Protein AF-A0A1G1C137-F1 (afdb_monomer)

pLDDT: mean 91.95, std 3.38, range [80.12, 96.62]

Nearest PDB structures (foldseek):
  2xhn-assembly2_A  TM=7.978E-01  e=4.707E-01  Aspergillus aculeatus
  3njx-assembly1_A  TM=7.193E-01  e=4.987E-01  Aspergillus aculeatus
  4d69-assembly1_I  TM=8.168E-01  e=2.238E+00  Glycine max
  4d69-assembly3_J  TM=8.177E-01  e=2.371E+00  Glycine max
  4d69-assembly4_B  TM=8.225E-01  e=2.988E+00  Glycine max

Foldseek 3Di:
DAPVVVCVLCVPQPQWDADPVNQWIWRWFDDDQKIKIWIGGRPFLKIKIWIARNVVRDIAIFIDHADDPCRVVVSSVLSNVLSCQSPPWDWDQDPVNHFIWTDDPHTDTNGD

Structure (mmCIF, N/CA/C/O backbone):
data_AF-A0A1G1C137-F1
#
_entry.id   AF-A0A1G1C137-F1
#
loop_
_atom_site.group_PDB
_atom_site.id
_atom_site.type_symbol
_atom_site.label_atom_id
_atom_site.label_alt_id
_atom_site.label_comp_id
_atom_site.label_asym_id
_atom_site.label_entity_id
_atom_site.label_seq_id
_atom_site.pdbx_PDB_ins_code
_atom_site.Cartn_x
_atom_site.Cartn_y
_atom_site.Cartn_z
_atom_site.occupancy
_atom_site.B_iso_or_equiv
_atom_site.auth_seq_id
_atom_site.auth_comp_id
_atom_site.auth_asym_id
_atom_site.auth_atom_id
_atom_site.pdbx_PDB_model_num
ATOM 1 N N . MET A 1 1 ? 12.725 -0.349 -12.259 1.00 83.81 1 MET A N 1
ATOM 2 C CA . MET A 1 1 ? 12.678 -1.809 -12.005 1.00 83.81 1 MET A CA 1
ATOM 3 C C . MET A 1 1 ? 11.786 -2.486 -13.045 1.00 83.81 1 MET A C 1
ATOM 5 O O . MET A 1 1 ? 10.760 -1.925 -13.385 1.00 83.81 1 MET A O 1
ATOM 9 N N . ASN A 1 2 ? 12.138 -3.675 -13.558 1.00 86.06 2 ASN A N 1
ATOM 10 C CA . ASN A 1 2 ? 11.285 -4.396 -14.522 1.00 86.06 2 ASN A CA 1
ATOM 11 C C . ASN A 1 2 ? 10.199 -5.262 -13.838 1.00 86.06 2 ASN A C 1
ATOM 13 O O . ASN A 1 2 ? 10.333 -5.641 -12.671 1.00 86.06 2 ASN A O 1
ATOM 17 N N . ARG A 1 3 ? 9.155 -5.641 -14.595 1.00 89.69 3 ARG A N 1
ATOM 18 C CA . ARG A 1 3 ? 8.025 -6.476 -14.131 1.00 89.69 3 ARG A CA 1
ATOM 19 C C . ARG A 1 3 ? 8.459 -7.773 -13.441 1.00 89.69 3 ARG A C 1
ATOM 21 O O . ARG A 1 3 ? 7.874 -8.142 -12.427 1.00 89.69 3 ARG A O 1
ATOM 28 N N . GLN A 1 4 ? 9.463 -8.474 -13.969 1.00 88.81 4 GLN A N 1
ATOM 29 C CA . GLN A 1 4 ? 9.908 -9.756 -13.413 1.00 88.81 4 GLN A CA 1
ATOM 30 C C . GLN A 1 4 ? 10.568 -9.584 -12.039 1.00 88.81 4 GLN A C 1
ATOM 32 O O . GLN A 1 4 ? 10.293 -10.369 -11.134 1.00 88.81 4 GLN A O 1
ATOM 37 N N . SER A 1 5 ? 11.390 -8.547 -11.868 1.00 88.56 5 SER A N 1
ATOM 38 C CA . SER A 1 5 ? 11.994 -8.203 -10.579 1.00 88.56 5 SER A CA 1
ATOM 39 C C . SER A 1 5 ? 10.930 -7.829 -9.549 1.00 88.56 5 SER A C 1
ATOM 41 O O . SER A 1 5 ? 10.951 -8.364 -8.443 1.00 88.56 5 SER A O 1
ATOM 43 N N . LEU A 1 6 ? 9.956 -6.991 -9.929 1.00 90.50 6 LEU A N 1
ATOM 44 C CA . LEU A 1 6 ? 8.847 -6.615 -9.048 1.00 90.50 6 LEU A CA 1
ATOM 45 C C . LEU A 1 6 ? 8.048 -7.846 -8.608 1.00 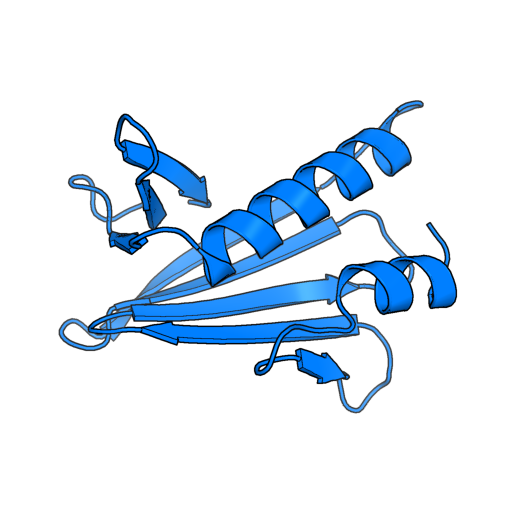90.50 6 LEU A C 1
ATOM 47 O O . LEU A 1 6 ? 7.830 -8.043 -7.413 1.00 90.50 6 LEU A O 1
ATOM 51 N N . LEU A 1 7 ? 7.674 -8.713 -9.555 1.00 90.25 7 LEU A N 1
ATOM 52 C CA . LEU A 1 7 ? 6.998 -9.973 -9.250 1.00 90.25 7 LEU A CA 1
ATOM 53 C C . LEU A 1 7 ? 7.827 -10.835 -8.299 1.00 90.25 7 LEU A C 1
ATOM 55 O O . LEU A 1 7 ? 7.272 -11.335 -7.332 1.00 90.25 7 LEU A O 1
ATOM 59 N N . GLY A 1 8 ? 9.142 -10.939 -8.493 1.00 90.38 8 GLY A N 1
ATOM 60 C CA . GLY A 1 8 ? 10.024 -11.675 -7.584 1.00 90.38 8 GLY A CA 1
ATOM 61 C C . GLY A 1 8 ? 10.059 -11.13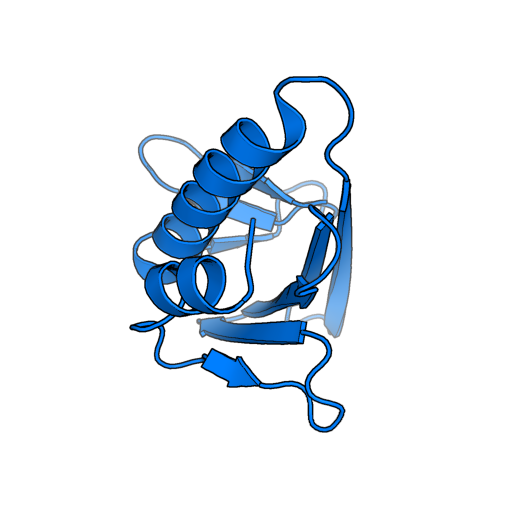3 -6.148 1.00 90.38 8 GLY A C 1
ATOM 62 O O . GLY A 1 8 ? 10.349 -11.895 -5.230 1.00 90.38 8 GLY A O 1
ATOM 63 N N . ILE A 1 9 ? 9.751 -9.849 -5.935 1.00 90.38 9 ILE A N 1
ATOM 64 C CA . ILE A 1 9 ? 9.661 -9.241 -4.598 1.00 90.38 9 ILE A CA 1
ATOM 65 C C . ILE A 1 9 ? 8.309 -9.537 -3.946 1.00 90.38 9 ILE A C 1
ATOM 67 O O . ILE A 1 9 ? 8.261 -9.882 -2.768 1.00 90.38 9 ILE A O 1
ATOM 71 N N . VAL A 1 10 ? 7.212 -9.396 -4.695 1.00 88.81 10 VAL A N 1
ATOM 72 C CA . VAL A 1 10 ? 5.852 -9.555 -4.147 1.00 88.81 10 VAL A CA 1
ATOM 73 C C . VAL A 1 10 ? 5.384 -11.015 -4.110 1.00 88.81 10 VAL A C 1
ATOM 75 O O . VAL A 1 10 ? 4.439 -11.351 -3.391 1.00 88.81 10 VAL A O 1
ATOM 78 N N . GLN A 1 11 ? 6.025 -11.894 -4.884 1.00 83.69 11 GLN A N 1
ATOM 79 C CA . GLN A 1 11 ? 5.698 -13.313 -4.979 1.00 83.69 11 GLN A CA 1
ATOM 80 C C . GLN A 1 11 ? 5.968 -14.000 -3.635 1.00 83.69 11 GLN A C 1
ATOM 82 O O . GLN A 1 11 ? 7.106 -14.244 -3.249 1.00 83.69 11 GLN A O 1
ATOM 87 N N . GLY A 1 12 ? 4.889 -14.312 -2.919 1.00 80.12 12 GLY A N 1
ATOM 88 C CA . GLY A 1 12 ? 4.936 -14.875 -1.566 1.00 80.12 12 GLY A CA 1
ATOM 89 C C . GLY A 1 12 ? 3.864 -14.300 -0.643 1.00 80.12 12 GLY A C 1
ATOM 90 O O . GLY A 1 12 ? 3.464 -14.955 0.318 1.00 80.12 12 GLY A O 1
ATOM 91 N N . HIS A 1 13 ? 3.323 -13.125 -0.971 1.00 84.94 13 HIS A N 1
ATOM 92 C CA . HIS A 1 13 ? 2.217 -12.549 -0.215 1.00 84.94 13 HIS A CA 1
ATOM 93 C C . HIS A 1 13 ? 0.888 -13.207 -0.589 1.00 84.94 13 HIS A C 1
ATOM 95 O O . HIS A 1 13 ? 0.451 -13.155 -1.736 1.00 84.94 13 HIS A O 1
ATOM 101 N N . ALA A 1 14 ? 0.205 -13.784 0.403 1.00 82.38 14 ALA A N 1
ATOM 102 C CA . ALA A 1 14 ? -1.068 -14.486 0.211 1.00 82.38 14 ALA A CA 1
ATOM 103 C C . ALA A 1 14 ? -2.192 -13.599 -0.363 1.00 82.38 14 ALA A C 1
ATOM 105 O O . ALA A 1 14 ? -3.137 -14.111 -0.954 1.00 82.38 14 ALA A O 1
ATOM 106 N N . GLY A 1 15 ? -2.089 -12.280 -0.189 1.00 84.75 15 GLY A N 1
ATOM 107 C CA . GLY A 1 15 ? -3.030 -11.295 -0.720 1.00 84.75 15 GLY A CA 1
ATOM 108 C C . GLY A 1 15 ? -2.658 -10.719 -2.084 1.00 84.75 15 GLY A C 1
ATOM 109 O O . GLY A 1 15 ? -3.246 -9.714 -2.483 1.00 84.75 15 GLY A O 1
ATOM 110 N N . LEU A 1 16 ? -1.658 -11.289 -2.762 1.00 88.88 16 LEU A N 1
ATOM 111 C CA . LEU A 1 16 ? -1.221 -10.830 -4.074 1.00 88.88 16 LEU A CA 1
ATOM 112 C C . LEU A 1 16 ? -2.291 -11.116 -5.132 1.00 88.88 16 LEU A C 1
ATOM 114 O O . LEU A 1 16 ? -2.718 -12.253 -5.325 1.00 88.88 16 LEU A O 1
ATOM 118 N N . THR A 1 17 ? -2.658 -10.080 -5.870 1.00 90.38 17 THR A N 1
ATOM 119 C CA . THR A 1 17 ? -3.459 -10.154 -7.091 1.00 90.38 17 THR A CA 1
ATOM 120 C C . THR A 1 17 ? -2.809 -9.285 -8.162 1.00 90.38 17 THR A C 1
ATOM 122 O O . THR A 1 17 ? -2.058 -8.359 -7.859 1.00 90.38 17 THR A O 1
ATOM 125 N N . VAL A 1 18 ? -3.047 -9.616 -9.426 1.00 87.56 18 VAL A N 1
ATOM 126 C CA . VAL A 1 18 ? -2.603 -8.803 -10.563 1.00 87.56 18 VAL A CA 1
ATOM 127 C C . VAL A 1 18 ? -3.803 -7.997 -11.039 1.00 87.56 18 VAL A C 1
ATOM 129 O O . VAL A 1 18 ? -4.909 -8.541 -11.107 1.00 87.56 18 VAL A O 1
ATOM 132 N N . ASP A 1 19 ? -3.590 -6.717 -11.339 1.00 88.69 19 ASP A N 1
ATOM 133 C CA . ASP A 1 19 ? -4.616 -5.874 -11.951 1.00 88.69 19 ASP A CA 1
ATOM 134 C C . ASP A 1 19 ? -5.129 -6.528 -13.255 1.00 88.69 19 ASP A C 1
ATOM 136 O O . ASP A 1 19 ? -4.312 -7.020 -14.039 1.00 88.69 19 ASP A O 1
ATOM 140 N N . PRO A 1 20 ? -6.446 -6.553 -13.540 1.00 84.75 20 PRO A N 1
ATOM 141 C CA . PRO A 1 20 ? -6.976 -7.181 -14.752 1.00 84.75 20 PRO A CA 1
ATOM 142 C C . PRO A 1 20 ? -6.453 -6.600 -16.071 1.00 84.75 20 PRO A C 1
ATOM 144 O O . PRO A 1 20 ? -6.513 -7.286 -17.090 1.00 84.75 20 PRO A O 1
ATOM 147 N N . GLN A 1 21 ? -5.970 -5.353 -16.079 1.00 89.38 21 GLN A N 1
ATOM 148 C CA . GLN A 1 21 ? -5.340 -4.735 -17.252 1.00 89.38 21 GLN A CA 1
ATOM 149 C C . GLN A 1 21 ? -3.834 -5.033 -17.319 1.00 89.38 21 GLN A C 1
ATOM 151 O O . GLN A 1 21 ? -3.160 -4.582 -18.241 1.00 89.38 21 GLN A O 1
ATOM 156 N N . GLU A 1 22 ? -3.309 -5.797 -16.358 1.00 87.81 22 GLU A N 1
ATOM 157 C CA . GLU A 1 22 ? -1.899 -6.148 -16.193 1.00 87.81 22 GLU A CA 1
ATOM 158 C C . GLU A 1 22 ? -0.959 -4.939 -16.101 1.00 87.81 22 GLU A C 1
ATOM 160 O O . GLU A 1 22 ? 0.188 -5.002 -16.541 1.00 87.81 22 GLU A O 1
ATOM 165 N N . THR A 1 23 ? -1.428 -3.843 -15.502 1.00 91.81 23 THR A N 1
ATOM 166 C CA . THR A 1 23 ? -0.640 -2.606 -15.342 1.00 91.81 23 THR A CA 1
ATOM 167 C C . THR A 1 23 ? 0.021 -2.477 -13.968 1.00 91.81 23 THR A C 1
ATOM 169 O O . THR A 1 23 ? 0.987 -1.730 -13.805 1.00 91.81 23 THR A O 1
ATOM 172 N N . ALA A 1 24 ? -0.460 -3.236 -12.983 1.00 94.31 24 ALA A N 1
ATOM 173 C CA . ALA A 1 24 ? 0.010 -3.189 -11.606 1.00 94.31 24 ALA A CA 1
ATOM 174 C C . ALA A 1 24 ? -0.154 -4.539 -10.891 1.00 94.31 24 ALA A C 1
ATOM 176 O O . ALA A 1 24 ? -0.876 -5.439 -11.335 1.00 94.31 24 ALA A O 1
ATOM 177 N N . VAL A 1 25 ? 0.492 -4.654 -9.734 1.00 94.62 25 VAL A N 1
ATOM 178 C CA . VAL A 1 25 ? 0.174 -5.664 -8.719 1.00 94.62 25 VAL A CA 1
ATOM 179 C C . VAL A 1 25 ? -0.515 -5.021 -7.532 1.00 94.62 25 VAL A C 1
ATOM 181 O O . VAL A 1 25 ? -0.203 -3.894 -7.149 1.00 94.62 25 VAL A O 1
ATOM 184 N N . HIS A 1 26 ? -1.400 -5.784 -6.907 1.00 94.56 26 HIS A N 1
ATOM 185 C CA . HIS A 1 26 ? -2.039 -5.418 -5.659 1.00 94.56 26 HIS A CA 1
ATOM 186 C C . HIS A 1 26 ? -1.709 -6.440 -4.581 1.00 94.56 26 HIS A C 1
ATOM 188 O O . HIS A 1 26 ? -1.815 -7.643 -4.805 1.00 94.56 26 HIS A O 1
ATOM 194 N N . VAL A 1 27 ? -1.387 -5.976 -3.382 1.00 93.88 27 VAL A N 1
ATOM 195 C CA . VAL A 1 27 ? -1.298 -6.806 -2.184 1.00 93.88 27 VAL A CA 1
ATOM 196 C C . VAL A 1 27 ? -2.361 -6.330 -1.211 1.00 93.88 27 VAL A C 1
ATOM 198 O O . VAL A 1 27 ? -2.311 -5.205 -0.715 1.00 93.88 27 VAL A O 1
ATOM 201 N N . ARG A 1 28 ? -3.338 -7.192 -0.936 1.00 93.62 28 ARG A N 1
ATOM 202 C CA . ARG A 1 28 ? -4.384 -6.917 0.046 1.00 93.62 28 ARG A CA 1
ATOM 203 C C . ARG A 1 28 ? -4.097 -7.629 1.360 1.00 93.62 28 ARG A C 1
ATOM 205 O O . ARG A 1 28 ? -3.899 -8.840 1.388 1.00 93.62 28 ARG A O 1
ATOM 212 N N . VAL A 1 29 ? -4.128 -6.890 2.462 1.00 91.81 29 VAL A N 1
ATOM 213 C CA . VAL A 1 29 ? -4.005 -7.442 3.812 1.00 91.81 29 VAL A CA 1
ATOM 214 C C . VAL A 1 29 ? -5.214 -7.045 4.640 1.00 91.81 29 VAL A C 1
ATOM 216 O O . VAL A 1 29 ? -5.439 -5.876 4.935 1.00 91.81 29 VAL A O 1
ATOM 219 N N . ASP A 1 30 ? -5.978 -8.051 5.047 1.00 91.94 30 ASP A N 1
ATOM 220 C CA . ASP A 1 30 ? -7.096 -7.919 5.970 1.00 91.94 30 ASP A CA 1
ATOM 221 C C . ASP A 1 30 ? -6.682 -8.466 7.343 1.00 91.94 30 ASP A C 1
ATOM 223 O O . ASP A 1 30 ? -6.434 -9.664 7.486 1.00 91.94 30 ASP A O 1
ATOM 227 N N . ARG A 1 31 ? -6.601 -7.597 8.358 1.00 86.25 31 ARG A N 1
ATOM 228 C CA . ARG A 1 31 ? -6.257 -7.966 9.743 1.00 86.25 31 ARG A CA 1
ATOM 229 C C . ARG A 1 31 ? -7.090 -7.181 10.732 1.00 86.25 31 ARG A C 1
ATOM 231 O O . ARG A 1 31 ? -7.152 -5.960 10.637 1.00 86.25 31 ARG A O 1
ATOM 238 N N . ASP A 1 32 ? -7.683 -7.880 11.693 1.00 87.38 32 ASP A N 1
ATOM 239 C CA . ASP A 1 32 ? -8.482 -7.275 12.757 1.00 87.38 32 ASP A CA 1
ATOM 240 C C . ASP A 1 32 ? -9.496 -6.254 12.194 1.00 87.38 32 ASP A C 1
ATOM 242 O O . ASP A 1 32 ? -10.285 -6.568 11.296 1.00 87.38 32 ASP A O 1
ATOM 246 N N . ASP A 1 33 ? -9.434 -5.016 12.684 1.00 92.50 33 ASP A N 1
ATOM 247 C CA . ASP A 1 33 ? -10.272 -3.888 12.283 1.00 92.50 33 ASP A CA 1
ATOM 248 C C . ASP A 1 33 ? -9.743 -3.126 11.049 1.00 92.50 33 ASP A C 1
ATOM 250 O O . ASP A 1 33 ? -10.223 -2.039 10.738 1.00 92.50 33 ASP A O 1
ATOM 254 N N . LEU A 1 34 ? -8.747 -3.657 10.334 1.00 94.69 34 LEU A N 1
ATOM 255 C CA . LEU A 1 34 ? -8.114 -3.000 9.190 1.00 94.69 34 LEU A CA 1
ATOM 256 C C . LEU A 1 34 ? -8.147 -3.844 7.914 1.00 94.69 34 LEU A C 1
ATOM 258 O O . LEU A 1 34 ? -8.005 -5.069 7.918 1.00 94.69 34 LEU A O 1
ATOM 262 N N . SER A 1 35 ? -8.343 -3.151 6.799 1.00 95.31 35 SER A N 1
ATOM 263 C CA . SER A 1 35 ? -8.108 -3.632 5.439 1.00 95.31 35 SER A CA 1
ATOM 264 C C . SER A 1 35 ? -7.119 -2.680 4.790 1.00 95.31 35 SER A C 1
ATOM 266 O O . SER A 1 35 ? -7.384 -1.483 4.750 1.00 95.31 35 SER A O 1
ATOM 268 N N . ILE A 1 36 ? -6.004 -3.190 4.281 1.00 95.25 36 ILE A N 1
ATOM 269 C CA . ILE A 1 36 ? -5.024 -2.403 3.533 1.00 95.25 36 ILE A CA 1
ATOM 270 C C . ILE A 1 36 ? -4.920 -2.967 2.122 1.00 95.25 36 ILE A C 1
ATOM 272 O O . ILE A 1 36 ? -4.732 -4.171 1.951 1.00 95.25 36 ILE A O 1
ATOM 276 N N . LEU A 1 37 ? -5.035 -2.099 1.125 1.00 95.12 37 LEU A N 1
ATOM 277 C CA . LEU A 1 37 ? -4.688 -2.370 -0.259 1.00 95.12 37 LEU A CA 1
ATOM 278 C C . LEU A 1 37 ? -3.400 -1.620 -0.583 1.00 95.12 37 LEU A C 1
ATOM 280 O O . LEU A 1 37 ? -3.292 -0.419 -0.362 1.00 95.12 37 LEU A O 1
ATOM 284 N N . PHE A 1 38 ? -2.431 -2.347 -1.107 1.00 94.12 38 PHE A N 1
ATOM 285 C CA . PHE A 1 38 ? -1.159 -1.815 -1.554 1.00 94.12 38 PHE A CA 1
ATOM 286 C C . PHE A 1 38 ? -1.024 -2.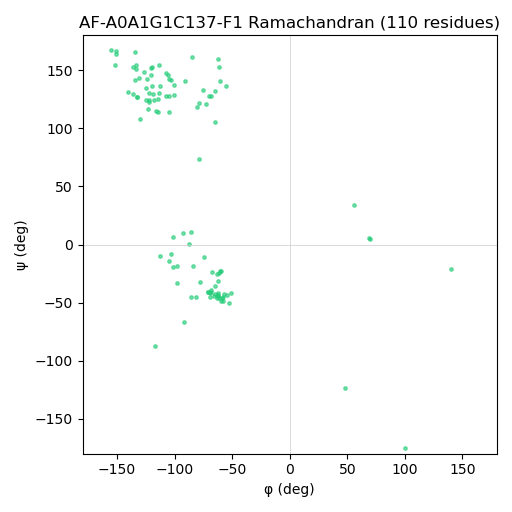071 -3.050 1.00 94.12 38 PHE A C 1
ATOM 288 O O . PHE A 1 38 ? -1.154 -3.216 -3.473 1.00 94.12 38 PHE A O 1
ATOM 295 N N . THR A 1 39 ? -0.801 -1.030 -3.844 1.00 95.62 39 THR A N 1
ATOM 296 C CA . THR A 1 39 ? -0.767 -1.094 -5.308 1.00 95.62 39 THR A CA 1
ATOM 297 C C . THR A 1 39 ? 0.573 -0.603 -5.822 1.00 95.62 39 THR A C 1
ATOM 299 O O . THR A 1 39 ? 1.029 0.474 -5.442 1.00 95.62 39 THR A O 1
ATOM 302 N N . VAL A 1 40 ? 1.181 -1.389 -6.706 1.00 95.25 40 VAL A N 1
ATOM 303 C CA . VAL A 1 40 ? 2.486 -1.091 -7.298 1.00 95.25 40 VAL A CA 1
ATOM 304 C C . VAL A 1 40 ? 2.387 -1.226 -8.820 1.00 95.25 40 VAL A C 1
ATOM 306 O O . VAL A 1 40 ? 2.257 -2.354 -9.314 1.00 95.25 40 VAL A O 1
ATOM 309 N N . PRO A 1 41 ? 2.411 -0.113 -9.572 1.00 94.12 41 PRO A N 1
ATOM 310 C CA . PRO A 1 41 ? 2.484 -0.135 -11.029 1.00 94.12 41 PRO A CA 1
ATOM 311 C C . PRO A 1 41 ? 3.766 -0.812 -11.529 1.00 94.12 41 PRO A C 1
ATOM 313 O O . PRO A 1 41 ? 4.796 -0.801 -10.856 1.00 94.12 41 PRO A O 1
ATOM 316 N N . TYR A 1 42 ? 3.725 -1.399 -12.726 1.00 91.06 42 TYR A N 1
ATOM 317 C CA . TYR A 1 42 ? 4.911 -2.037 -13.312 1.00 91.06 42 TYR A CA 1
ATOM 318 C C . TYR A 1 42 ? 5.908 -1.050 -13.921 1.00 91.06 42 TYR A C 1
ATOM 320 O O . TYR A 1 42 ? 7.107 -1.329 -13.919 1.00 91.06 42 TYR A O 1
ATOM 328 N N . ASP A 1 43 ? 5.415 0.067 -14.457 1.00 89.88 43 ASP A N 1
ATOM 329 C CA . ASP A 1 43 ? 6.185 0.922 -15.368 1.00 89.88 43 ASP A CA 1
ATOM 330 C C . ASP A 1 43 ? 6.720 2.205 -14.717 1.00 89.88 43 ASP A C 1
ATOM 332 O O . ASP A 1 43 ? 7.514 2.919 -15.329 1.00 89.88 43 ASP A O 1
ATOM 336 N N . VAL A 1 44 ? 6.313 2.496 -13.478 1.00 91.56 44 VAL A N 1
ATOM 337 C CA . VAL A 1 44 ? 6.734 3.686 -12.725 1.00 91.56 44 VAL A CA 1
ATOM 338 C C . VAL A 1 44 ? 7.124 3.307 -11.291 1.00 91.56 44 VAL A C 1
ATOM 340 O O . VAL A 1 44 ? 6.489 2.425 -10.706 1.00 91.56 44 VAL A O 1
ATOM 343 N N . PRO A 1 45 ? 8.174 3.924 -10.714 1.00 92.81 45 PRO A N 1
ATOM 344 C CA . PRO A 1 45 ? 8.584 3.684 -9.335 1.00 92.81 45 PRO A CA 1
ATOM 345 C C . PRO A 1 45 ? 7.666 4.470 -8.393 1.00 92.81 45 PRO A C 1
ATOM 347 O O . PRO A 1 45 ? 8.033 5.509 -7.851 1.00 92.81 45 PRO A O 1
ATOM 350 N N . GLU A 1 46 ? 6.441 3.981 -8.247 1.00 94.81 46 GLU A N 1
ATOM 351 C CA . GLU A 1 46 ? 5.388 4.605 -7.453 1.00 94.81 46 GLU A CA 1
ATOM 352 C C . GLU A 1 46 ? 4.662 3.548 -6.620 1.00 94.81 46 GLU A C 1
ATOM 354 O O . GLU A 1 46 ? 4.597 2.367 -6.976 1.00 94.81 46 GLU A O 1
ATOM 359 N N . MET A 1 47 ? 4.112 3.968 -5.487 1.00 95.31 47 MET A N 1
ATOM 360 C CA . MET A 1 47 ? 3.341 3.109 -4.598 1.00 95.31 47 MET A CA 1
ATOM 361 C C . MET A 1 47 ? 2.089 3.818 -4.121 1.00 95.31 47 MET A C 1
ATOM 363 O O . MET A 1 47 ? 2.161 4.909 -3.559 1.00 95.31 47 MET A O 1
ATOM 367 N N . TYR A 1 48 ? 0.954 3.144 -4.265 1.00 96.00 48 TYR A N 1
ATOM 368 C CA . TYR A 1 48 ? -0.324 3.626 -3.768 1.00 96.00 48 TYR A CA 1
ATOM 369 C C . TYR A 1 48 ? -0.834 2.750 -2.626 1.00 96.00 48 TYR A C 1
ATOM 371 O O . TYR A 1 48 ? -0.795 1.516 -2.692 1.00 96.00 48 TYR A O 1
ATOM 379 N N . PHE A 1 49 ? -1.334 3.395 -1.577 1.00 96.19 49 PHE A N 1
ATOM 380 C CA . PHE A 1 49 ? -1.851 2.747 -0.382 1.00 96.19 49 PHE A CA 1
ATOM 381 C C . PHE A 1 49 ? -3.284 3.189 -0.108 1.00 96.19 49 PHE A C 1
ATOM 383 O O . PHE A 1 49 ? -3.578 4.380 -0.074 1.00 96.19 49 PHE A O 1
ATOM 390 N N . GLU A 1 50 ? -4.149 2.229 0.208 1.00 96.56 50 GLU A N 1
ATOM 391 C CA . GLU A 1 50 ? -5.467 2.475 0.788 1.00 96.56 50 GLU A CA 1
ATOM 392 C C . GLU A 1 50 ? -5.597 1.688 2.089 1.00 96.56 50 GLU A C 1
ATOM 394 O O . GLU A 1 50 ? -5.448 0.470 2.119 1.00 96.56 50 GLU A O 1
ATOM 399 N N . GLY A 1 51 ? -5.913 2.365 3.182 1.00 95.94 51 GLY A N 1
ATOM 400 C CA . GLY A 1 51 ? -6.252 1.777 4.468 1.00 95.94 51 GLY A CA 1
ATOM 401 C C . GLY A 1 51 ? -7.705 2.065 4.805 1.00 95.94 51 GLY A C 1
ATOM 402 O O . GLY A 1 51 ? -8.140 3.212 4.772 1.00 95.94 51 GLY A O 1
ATOM 403 N N . GLN A 1 52 ? -8.456 1.039 5.187 1.00 96.25 52 GLN A N 1
ATOM 404 C CA . GLN A 1 52 ? -9.816 1.170 5.685 1.00 96.25 52 GLN A CA 1
ATOM 405 C C . GLN A 1 52 ? -9.930 0.578 7.084 1.00 96.25 52 GLN A C 1
ATOM 407 O O . GLN A 1 52 ? -9.691 -0.615 7.287 1.00 96.25 52 GLN A O 1
ATOM 412 N N . GLN A 1 53 ? -10.367 1.398 8.037 1.00 95.38 53 GLN A N 1
ATOM 413 C CA . GLN A 1 53 ? -10.812 0.925 9.339 1.00 95.38 53 GLN A CA 1
ATOM 414 C C . GLN A 1 53 ? -12.251 0.411 9.228 1.00 95.38 53 GLN A C 1
ATOM 416 O O . GLN A 1 53 ? -13.160 1.164 8.874 1.00 95.38 53 GLN A O 1
ATOM 421 N N . LYS A 1 54 ? -12.471 -0.872 9.512 1.00 94.25 54 LYS A N 1
ATOM 422 C CA . LYS A 1 54 ? -13.737 -1.577 9.252 1.00 94.25 54 LYS A CA 1
ATOM 423 C C . LYS A 1 54 ? -14.862 -1.093 10.164 1.00 94.25 54 LYS A C 1
ATOM 425 O O . LYS A 1 54 ? -15.971 -0.865 9.690 1.00 94.25 54 LYS A O 1
ATOM 430 N N . SER A 1 55 ? -14.571 -0.879 11.443 1.00 93.62 55 SER A N 1
ATOM 431 C CA . SER A 1 55 ? -15.532 -0.460 12.468 1.00 93.62 55 SER A CA 1
ATOM 432 C C . SER A 1 55 ? -16.108 0.933 12.228 1.00 93.62 55 SER A C 1
ATOM 434 O O . SER A 1 55 ? -17.279 1.177 12.513 1.00 93.62 55 SER A O 1
ATOM 436 N N . THR A 1 56 ? -15.296 1.848 11.700 1.00 93.25 56 THR A N 1
ATOM 437 C CA . THR A 1 56 ? -15.674 3.251 11.477 1.00 93.25 56 THR A CA 1
ATOM 438 C C . THR A 1 56 ? -15.944 3.567 10.008 1.00 9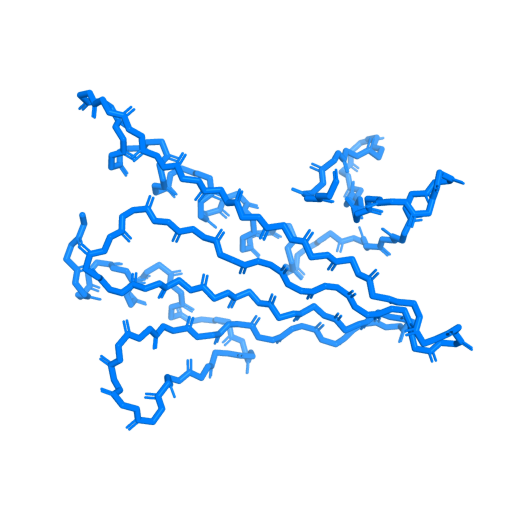3.25 56 THR A C 1
ATOM 440 O O . THR A 1 56 ? -16.477 4.629 9.697 1.00 93.25 56 THR A O 1
ATOM 443 N N . GLY A 1 57 ? -15.547 2.678 9.093 1.00 92.81 57 GLY A N 1
ATOM 444 C CA . GLY A 1 57 ? -15.537 2.924 7.653 1.00 92.81 57 GLY A CA 1
ATOM 445 C C . GLY A 1 57 ? -14.493 3.951 7.207 1.00 92.81 57 GLY A C 1
ATOM 446 O O . GLY A 1 57 ? -14.479 4.323 6.033 1.00 92.81 57 GLY A O 1
ATOM 447 N N . LYS A 1 58 ? -13.630 4.429 8.114 1.00 93.19 58 LYS A N 1
ATOM 448 C CA . LYS A 1 58 ? -12.661 5.485 7.824 1.00 93.19 58 LYS A CA 1
ATOM 449 C C . LYS A 1 58 ? -11.637 5.017 6.800 1.00 93.19 58 LYS A C 1
ATOM 451 O O . LYS A 1 58 ? -11.043 3.958 6.977 1.00 93.19 58 LYS A O 1
ATOM 456 N N . LYS A 1 59 ? -11.402 5.848 5.786 1.00 95.75 59 LYS A N 1
ATOM 457 C CA . LYS A 1 59 ? -10.380 5.641 4.763 1.00 95.75 59 LYS A CA 1
ATOM 458 C C . LYS A 1 59 ? -9.179 6.556 4.979 1.00 95.75 59 LYS A C 1
ATOM 460 O O . LYS A 1 59 ? -9.346 7.702 5.401 1.00 95.75 59 LYS A O 1
ATOM 465 N N . ILE A 1 60 ? -7.998 6.026 4.704 1.00 96.31 60 ILE A N 1
ATOM 466 C CA . ILE A 1 60 ? -6.711 6.719 4.679 1.00 96.31 60 ILE A CA 1
ATOM 467 C C . ILE A 1 60 ? -6.041 6.288 3.383 1.00 96.31 60 ILE A C 1
ATOM 469 O O . ILE A 1 60 ? -5.944 5.094 3.130 1.00 96.31 60 ILE A O 1
ATOM 473 N N . GLU A 1 61 ? -5.606 7.236 2.572 1.00 96.62 61 GLU A N 1
ATOM 474 C CA . GLU A 1 61 ? -5.002 6.970 1.269 1.00 96.62 61 GLU A CA 1
ATOM 475 C C . GLU A 1 61 ? -3.710 7.772 1.174 1.00 96.62 61 GLU A C 1
ATOM 477 O O . GLU A 1 61 ? -3.642 8.882 1.710 1.00 96.62 61 GLU A O 1
ATOM 482 N N . ASP A 1 62 ? -2.692 7.205 0.540 1.00 96.25 62 ASP A N 1
ATOM 483 C CA . ASP A 1 62 ? -1.403 7.869 0.366 1.00 96.25 62 ASP A CA 1
ATOM 484 C C . ASP A 1 62 ? -0.698 7.380 -0.898 1.00 96.25 62 ASP A C 1
ATOM 486 O O . ASP A 1 62 ? -0.931 6.261 -1.368 1.00 96.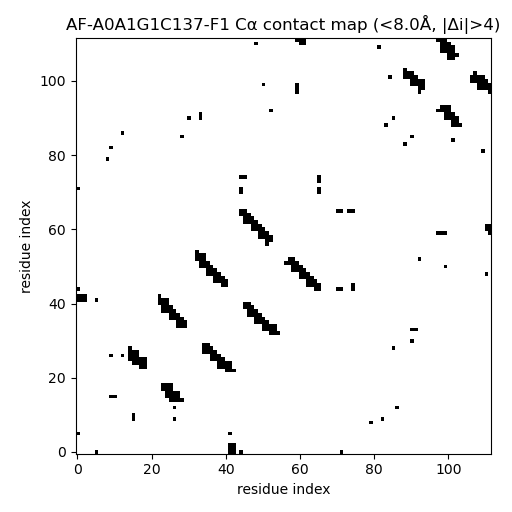25 62 ASP A O 1
ATOM 4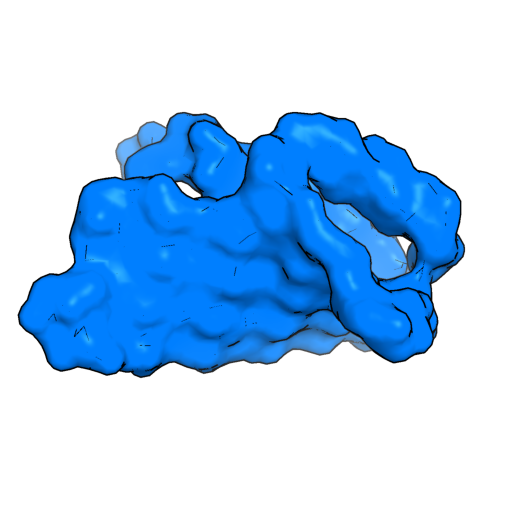90 N N . TRP A 1 63 ? 0.169 8.233 -1.431 1.00 94.88 63 TRP A N 1
ATOM 491 C CA . TRP A 1 63 ? 0.930 7.983 -2.645 1.00 94.88 63 TRP A CA 1
ATOM 492 C C . TRP A 1 63 ? 2.394 8.343 -2.416 1.00 94.88 63 TRP A C 1
ATOM 494 O O . TRP A 1 63 ? 2.716 9.447 -1.976 1.00 94.88 63 TRP A O 1
ATOM 504 N N . LEU A 1 64 ? 3.283 7.400 -2.711 1.00 94.69 64 LEU A N 1
ATOM 505 C CA . LEU A 1 64 ? 4.724 7.587 -2.629 1.00 94.69 64 LEU A CA 1
ATOM 506 C C . LEU A 1 64 ? 5.327 7.502 -4.027 1.00 94.69 64 LEU A C 1
ATOM 508 O O . LEU A 1 64 ? 5.337 6.432 -4.636 1.00 94.69 64 LEU A O 1
ATOM 512 N N . ASP A 1 65 ? 5.859 8.629 -4.488 1.00 94.62 65 ASP A N 1
ATOM 513 C CA . ASP A 1 65 ? 6.591 8.735 -5.745 1.00 94.62 65 ASP A CA 1
ATOM 514 C C . ASP A 1 65 ? 8.096 8.802 -5.492 1.00 94.62 65 ASP A C 1
ATOM 516 O O . ASP A 1 65 ? 8.555 9.495 -4.577 1.00 94.62 65 ASP A O 1
ATOM 520 N N . TYR A 1 66 ? 8.870 8.148 -6.353 1.00 94.25 66 TYR A N 1
ATOM 521 C CA . TYR A 1 66 ? 10.326 8.132 -6.273 1.00 94.25 66 TYR A CA 1
ATOM 522 C C . TYR A 1 66 ? 10.926 8.837 -7.493 1.00 94.25 66 TYR A C 1
ATOM 524 O O . TYR A 1 66 ? 10.656 8.479 -8.639 1.00 94.25 66 TYR A O 1
ATOM 532 N N . TYR A 1 67 ? 11.776 9.839 -7.248 1.00 91.38 67 TYR A N 1
ATOM 533 C CA . TYR A 1 67 ? 12.407 10.654 -8.289 1.00 91.38 67 TYR A CA 1
ATOM 534 C C . TYR A 1 67 ? 13.911 10.812 -8.037 1.00 91.38 67 TYR A C 1
ATOM 536 O O . TYR A 1 67 ? 14.356 10.854 -6.893 1.00 91.38 67 TYR A O 1
ATOM 544 N N . GLY A 1 68 ? 14.683 10.974 -9.114 1.00 93.44 68 GLY A N 1
ATOM 545 C CA . GLY A 1 68 ? 16.134 11.173 -9.062 1.00 93.44 68 GLY A CA 1
ATOM 546 C C . GLY A 1 68 ? 16.938 9.905 -9.350 1.00 93.44 68 GLY A C 1
ATOM 547 O O . GLY A 1 68 ? 16.385 8.865 -9.701 1.00 93.44 68 GLY A O 1
ATOM 548 N N . ASP A 1 69 ? 18.259 10.012 -9.218 1.00 92.06 69 ASP A N 1
ATOM 549 C CA . ASP A 1 69 ? 19.200 8.969 -9.650 1.00 92.06 69 ASP A CA 1
ATOM 550 C C . ASP A 1 69 ? 19.110 7.678 -8.810 1.00 92.06 69 ASP A C 1
ATOM 552 O O . ASP A 1 69 ? 19.445 6.600 -9.297 1.00 92.06 69 ASP A O 1
ATOM 556 N N . GLU A 1 70 ? 18.614 7.772 -7.571 1.00 92.62 70 GLU A N 1
ATOM 557 C CA . GLU A 1 70 ? 18.459 6.651 -6.625 1.00 92.62 70 GLU A CA 1
ATOM 558 C C . GLU A 1 70 ? 17.008 6.134 -6.537 1.00 92.62 70 GLU A C 1
ATOM 560 O O . GLU A 1 70 ? 16.705 5.246 -5.738 1.00 92.62 70 GLU A O 1
ATOM 565 N N . ALA A 1 71 ? 16.104 6.637 -7.390 1.00 92.75 71 ALA A N 1
ATOM 566 C CA . ALA A 1 71 ? 14.670 6.347 -7.314 1.00 92.75 71 ALA A CA 1
ATOM 567 C C . ALA A 1 71 ? 14.353 4.846 -7.328 1.00 92.75 71 ALA A C 1
ATOM 569 O O . ALA A 1 71 ? 13.531 4.382 -6.543 1.00 92.75 71 ALA A O 1
ATOM 570 N N . GLU A 1 72 ? 15.010 4.067 -8.194 1.00 91.12 72 GLU A N 1
ATOM 571 C CA . GLU A 1 72 ? 14.746 2.628 -8.278 1.00 91.12 72 GLU A CA 1
ATOM 572 C C . GLU A 1 72 ? 15.215 1.860 -7.036 1.00 91.12 72 GLU A C 1
ATOM 574 O O . GLU A 1 72 ? 14.526 0.938 -6.597 1.00 91.12 72 GLU A O 1
ATOM 579 N N . SER A 1 73 ? 16.371 2.224 -6.471 1.00 92.88 73 SER A N 1
ATOM 580 C CA . SER A 1 73 ? 16.907 1.569 -5.274 1.00 92.88 73 SER A CA 1
ATOM 581 C C . SER A 1 73 ? 16.097 1.910 -4.030 1.00 92.88 73 SER A C 1
ATOM 583 O O . SER A 1 73 ? 15.809 1.014 -3.234 1.00 92.88 73 SER A O 1
ATOM 585 N N . ASP A 1 74 ? 15.686 3.170 -3.890 1.00 94.69 74 ASP A N 1
ATOM 586 C CA . ASP A 1 74 ? 14.850 3.622 -2.778 1.00 94.69 74 ASP A CA 1
ATOM 587 C C . ASP A 1 74 ? 13.471 2.969 -2.838 1.00 94.69 74 ASP A C 1
ATOM 589 O O . ASP A 1 74 ? 12.982 2.438 -1.837 1.00 94.69 74 ASP A O 1
ATOM 593 N N . PHE A 1 75 ? 12.885 2.922 -4.036 1.00 95.00 75 PHE A N 1
ATOM 594 C CA . PHE A 1 75 ? 11.627 2.235 -4.293 1.00 95.00 75 PHE A CA 1
ATOM 595 C C . PHE A 1 75 ? 11.699 0.751 -3.919 1.00 95.00 75 PHE A C 1
ATOM 597 O O . PHE A 1 75 ? 10.834 0.262 -3.195 1.00 95.00 75 PHE A O 1
ATOM 604 N N . GLU A 1 76 ? 12.731 0.021 -4.357 1.00 94.44 76 GLU A N 1
ATOM 605 C CA . GLU A 1 76 ? 12.884 -1.395 -4.005 1.00 94.44 76 GLU A CA 1
ATOM 606 C C . GLU A 1 76 ? 13.058 -1.599 -2.489 1.00 94.44 76 GLU A C 1
ATOM 608 O O . GLU A 1 76 ? 12.442 -2.502 -1.906 1.00 94.44 76 GLU A O 1
ATOM 613 N N . ALA A 1 77 ? 13.885 -0.776 -1.839 1.00 93.94 77 ALA A N 1
ATOM 614 C CA . ALA A 1 77 ? 14.134 -0.868 -0.403 1.00 93.94 77 ALA A CA 1
ATOM 615 C C . ALA A 1 77 ? 12.848 -0.644 0.406 1.00 93.94 77 ALA A C 1
ATOM 617 O O . ALA A 1 77 ? 12.528 -1.429 1.310 1.00 93.94 77 ALA A O 1
ATOM 618 N N . ASP A 1 78 ? 12.079 0.381 0.048 1.00 93.94 78 ASP A N 1
ATOM 619 C CA . ASP A 1 78 ? 10.825 0.708 0.712 1.00 93.94 78 ASP A CA 1
ATOM 620 C C . ASP A 1 78 ? 9.724 -0.306 0.410 1.00 93.94 78 ASP A C 1
ATOM 622 O O . ASP A 1 78 ? 9.040 -0.738 1.339 1.00 93.94 78 ASP A O 1
ATOM 626 N N . LEU A 1 79 ? 9.606 -0.779 -0.832 1.00 93.81 79 LEU A N 1
ATOM 627 C CA . LEU A 1 79 ? 8.692 -1.859 -1.205 1.00 93.81 79 LEU A CA 1
ATOM 628 C C . LEU A 1 79 ? 8.894 -3.083 -0.302 1.00 93.81 79 LEU A C 1
ATOM 630 O O . LEU A 1 79 ? 7.946 -3.581 0.311 1.00 93.81 79 LEU A O 1
ATOM 634 N N . ARG A 1 80 ? 10.142 -3.541 -0.145 1.00 93.44 80 ARG A N 1
ATOM 635 C CA . ARG A 1 80 ? 10.479 -4.668 0.743 1.00 93.44 80 ARG A CA 1
ATOM 636 C C . ARG A 1 80 ? 10.146 -4.359 2.199 1.00 93.44 80 ARG A C 1
ATOM 638 O O . ARG A 1 80 ? 9.601 -5.211 2.902 1.00 93.44 80 ARG A O 1
ATOM 645 N N . ARG A 1 81 ? 10.462 -3.150 2.673 1.00 91.88 81 ARG A N 1
ATOM 646 C CA . ARG A 1 81 ? 10.136 -2.713 4.039 1.00 91.88 81 ARG A CA 1
ATOM 647 C C . ARG A 1 81 ? 8.633 -2.778 4.290 1.00 91.88 81 ARG A C 1
ATOM 649 O O . ARG A 1 81 ? 8.224 -3.295 5.333 1.00 91.88 81 ARG A O 1
ATOM 656 N N . PHE A 1 82 ? 7.829 -2.273 3.358 1.00 92.62 82 PHE A N 1
ATOM 657 C CA . PHE A 1 82 ? 6.384 -2.197 3.505 1.00 92.62 82 PHE A CA 1
ATOM 658 C C . PHE A 1 82 ? 5.730 -3.573 3.479 1.00 92.62 82 PHE A C 1
ATOM 660 O O . PHE A 1 82 ? 4.932 -3.887 4.360 1.00 92.62 82 PHE A O 1
ATOM 667 N N . LEU A 1 83 ? 6.131 -4.426 2.542 1.00 91.81 83 LEU A N 1
ATOM 668 C CA . LEU A 1 83 ? 5.671 -5.810 2.458 1.00 91.81 83 LEU A CA 1
ATOM 669 C C . LEU A 1 83 ? 5.974 -6.608 3.734 1.00 91.81 83 LEU A C 1
ATOM 671 O O . LEU A 1 83 ? 5.083 -7.263 4.279 1.00 91.81 83 LEU A O 1
ATOM 675 N N . ASN A 1 84 ? 7.190 -6.479 4.273 1.00 90.38 84 ASN A N 1
ATOM 676 C CA . ASN A 1 84 ? 7.561 -7.105 5.545 1.00 90.38 84 ASN A CA 1
ATOM 677 C C . ASN A 1 84 ? 6.708 -6.583 6.711 1.00 90.38 84 ASN A C 1
ATOM 679 O O . ASN A 1 84 ? 6.268 -7.355 7.560 1.00 90.38 84 ASN A O 1
ATOM 683 N N . ALA A 1 85 ? 6.435 -5.275 6.762 1.00 90.81 85 ALA A N 1
ATOM 684 C CA . ALA A 1 85 ? 5.572 -4.708 7.797 1.00 90.81 85 ALA A CA 1
ATOM 685 C C . ALA A 1 85 ? 4.127 -5.225 7.689 1.00 90.81 85 ALA A C 1
ATOM 687 O O . ALA A 1 85 ? 3.532 -5.597 8.700 1.00 90.81 85 ALA A O 1
ATOM 688 N N . LEU A 1 86 ? 3.583 -5.315 6.473 1.00 89.50 86 LEU A N 1
ATOM 689 C CA . LEU A 1 86 ? 2.252 -5.871 6.220 1.00 89.50 86 LEU A CA 1
ATOM 690 C C . LEU A 1 86 ? 2.137 -7.345 6.627 1.00 89.50 86 LEU A C 1
ATOM 692 O O . LEU A 1 86 ? 1.059 -7.790 7.027 1.00 89.50 86 LEU A O 1
ATOM 696 N N . GLN A 1 87 ? 3.228 -8.106 6.530 1.00 87.19 87 GLN A N 1
ATOM 697 C CA . GLN A 1 87 ? 3.244 -9.526 6.857 1.00 87.19 87 GLN A CA 1
ATOM 698 C C . GLN A 1 87 ? 3.492 -9.796 8.344 1.00 87.19 87 GLN A C 1
ATOM 700 O O . GLN A 1 87 ? 2.768 -10.588 8.948 1.00 87.19 87 GLN A O 1
ATOM 705 N N . ASP A 1 88 ? 4.449 -9.120 8.966 1.00 87.25 88 ASP A N 1
ATOM 706 C CA . ASP A 1 88 ? 4.974 -9.571 10.260 1.00 87.25 88 ASP A CA 1
ATOM 707 C C . ASP A 1 88 ? 4.647 -8.629 11.420 1.00 87.25 88 ASP A C 1
ATOM 709 O O . ASP A 1 88 ? 4.847 -8.986 12.580 1.00 87.25 88 ASP A O 1
ATOM 713 N N . CYS A 1 89 ? 4.126 -7.430 11.144 1.00 91.00 89 CYS A N 1
ATOM 714 C CA . CYS A 1 89 ? 3.903 -6.423 12.178 1.00 91.00 89 CYS A CA 1
ATOM 715 C C . CYS A 1 89 ? 2.410 -6.267 12.534 1.00 91.00 89 CYS A C 1
ATOM 717 O O . CYS A 1 89 ? 1.538 -6.355 11.661 1.00 91.00 89 CYS A O 1
ATOM 719 N N . PRO A 1 90 ? 2.090 -5.978 13.810 1.00 92.75 90 PRO A N 1
ATOM 720 C CA . PRO A 1 90 ? 0.794 -5.430 14.197 1.00 92.75 90 PRO A CA 1
ATOM 721 C C . PRO A 1 90 ? 0.551 -4.078 13.525 1.00 92.75 90 PRO A C 1
ATOM 723 O O . PRO A 1 90 ? 1.465 -3.255 13.448 1.00 92.75 90 PRO A O 1
ATOM 726 N N . LEU A 1 91 ? -0.686 -3.834 13.093 1.00 93.06 91 LEU A N 1
ATOM 727 C CA . LEU A 1 91 ? -1.096 -2.627 12.375 1.00 93.06 91 LEU A CA 1
ATOM 728 C C . LEU A 1 91 ? -2.191 -1.888 13.147 1.00 93.06 91 LEU A C 1
ATOM 730 O O . LEU A 1 91 ? -3.034 -2.513 13.788 1.00 93.06 91 LEU A O 1
ATOM 734 N N . ARG A 1 92 ? -2.202 -0.554 13.075 1.00 93.06 92 ARG A N 1
ATOM 735 C CA . ARG A 1 92 ? -3.284 0.272 13.630 1.00 93.06 92 ARG A CA 1
ATOM 736 C C . ARG A 1 92 ? -3.465 1.580 12.870 1.00 93.06 92 ARG A C 1
ATOM 738 O O . ARG A 1 92 ? -2.545 2.053 12.206 1.00 93.06 92 ARG A O 1
ATOM 745 N N . VAL A 1 93 ? -4.611 2.221 13.079 1.00 94.31 93 VAL A N 1
ATOM 746 C CA . VAL A 1 93 ? -4.766 3.652 12.795 1.00 94.31 93 VAL A CA 1
ATOM 747 C C . VAL A 1 93 ? -4.058 4.455 13.891 1.00 94.31 93 VAL A C 1
ATOM 749 O O . VAL A 1 93 ? -4.211 4.168 15.081 1.00 94.31 93 VAL A O 1
ATOM 752 N N . GLY A 1 94 ? -3.266 5.450 13.500 1.00 92.94 94 GLY A N 1
ATOM 753 C CA . GLY A 1 94 ? -2.608 6.380 14.414 1.00 92.94 94 GLY A CA 1
ATOM 754 C C . GLY A 1 94 ? -3.608 7.209 15.223 1.00 92.94 94 GLY A C 1
ATOM 755 O O . GLY A 1 94 ? -4.766 7.370 14.845 1.00 92.94 94 GLY A O 1
ATOM 756 N N . ALA A 1 95 ? -3.159 7.773 16.347 1.00 91.00 95 ALA A N 1
ATOM 757 C CA . ALA A 1 95 ? -4.030 8.535 17.250 1.00 91.00 95 ALA A CA 1
ATOM 758 C C . ALA A 1 95 ? -4.630 9.806 16.612 1.00 91.00 95 ALA A C 1
ATOM 760 O O . ALA A 1 95 ? -5.704 10.246 17.011 1.00 91.00 95 ALA A O 1
ATOM 761 N N . ASP A 1 96 ? -3.965 10.378 15.604 1.00 90.81 96 ASP A N 1
ATOM 762 C CA . ASP A 1 96 ? -4.495 11.492 14.805 1.00 90.81 96 ASP A CA 1
ATOM 763 C C . ASP A 1 96 ? -5.582 11.052 13.810 1.00 90.81 96 ASP A C 1
ATOM 765 O O . ASP A 1 96 ? -6.264 11.878 13.197 1.00 90.81 96 ASP A O 1
ATOM 769 N N . GLY A 1 97 ? -5.748 9.741 13.639 1.00 90.31 97 GLY A N 1
ATOM 770 C CA . GLY A 1 97 ? -6.660 9.138 12.695 1.00 90.31 97 GLY A CA 1
ATOM 771 C C . GLY A 1 97 ? -6.252 9.320 11.235 1.00 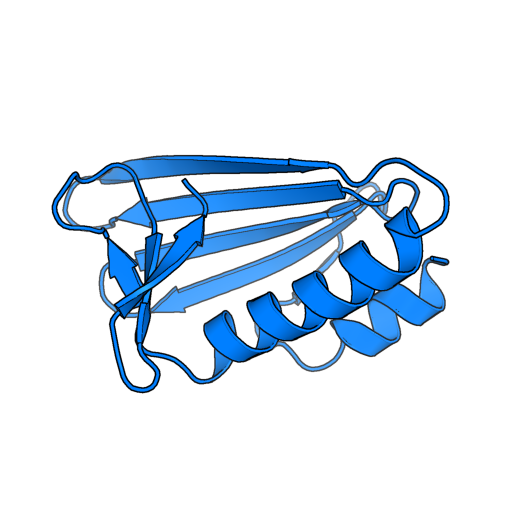90.31 97 GLY A C 1
ATOM 772 O O . GLY A 1 97 ? -7.057 8.988 10.374 1.00 90.31 97 GLY A O 1
ATOM 773 N N . ARG A 1 98 ? -5.095 9.902 10.931 1.00 92.12 98 ARG A N 1
ATOM 774 C CA . ARG A 1 98 ? -4.699 10.244 9.557 1.00 92.12 98 ARG A CA 1
ATOM 775 C C . ARG A 1 98 ? -3.714 9.253 8.971 1.00 92.12 98 ARG A C 1
ATOM 777 O O . ARG A 1 98 ? -3.617 9.178 7.763 1.00 92.12 98 ARG A O 1
ATOM 784 N N . ARG A 1 99 ? -3.046 8.474 9.822 1.00 94.75 99 ARG A N 1
ATOM 785 C CA . ARG A 1 99 ? -1.969 7.573 9.408 1.00 94.75 99 ARG A CA 1
ATOM 786 C C . ARG A 1 99 ? -2.264 6.129 9.748 1.00 94.75 99 ARG A C 1
ATOM 788 O O . ARG A 1 99 ? -2.903 5.846 10.765 1.00 94.75 99 ARG A O 1
ATOM 795 N N . ILE A 1 100 ? -1.703 5.219 8.970 1.00 94.56 100 ILE A N 1
ATOM 796 C CA . ILE A 1 100 ? -1.509 3.832 9.379 1.00 94.56 100 ILE A CA 1
ATOM 797 C C . ILE A 1 100 ? -0.133 3.698 10.029 1.00 94.56 100 ILE A C 1
ATOM 799 O O . ILE A 1 100 ? 0.847 4.319 9.614 1.00 94.56 100 ILE A O 1
ATOM 803 N N . GLN A 1 101 ? -0.069 2.902 11.090 1.00 94.75 101 GLN A N 1
ATOM 804 C CA . GLN A 1 101 ? 1.151 2.616 11.829 1.00 94.75 101 GLN A CA 1
ATOM 805 C C . GLN A 1 101 ? 1.374 1.114 11.937 1.00 94.75 101 GLN A C 1
ATOM 807 O O . GLN A 1 101 ? 0.413 0.353 12.059 1.00 94.75 101 GLN A O 1
ATOM 812 N N . TYR A 1 102 ? 2.641 0.712 11.975 1.00 94.00 102 TYR A N 1
ATOM 813 C CA . TYR A 1 102 ? 3.048 -0.654 12.289 1.00 94.00 102 TYR A CA 1
ATOM 814 C C . TYR A 1 102 ? 3.937 -0.682 13.532 1.00 94.00 102 TYR A C 1
ATOM 816 O O . TYR A 1 102 ? 4.601 0.306 13.859 1.00 94.00 102 TYR A O 1
ATOM 824 N N . PHE A 1 103 ? 3.926 -1.801 14.254 1.00 93.50 103 PHE A N 1
ATOM 825 C CA . PHE A 1 103 ? 4.727 -1.975 15.463 1.00 93.50 103 PHE A CA 1
ATOM 826 C C . PHE A 1 103 ? 5.938 -2.874 15.213 1.00 93.50 103 PHE A C 1
ATOM 828 O O . PHE A 1 103 ? 5.787 -4.000 14.745 1.00 93.50 103 PHE A O 1
ATOM 835 N N . ARG A 1 104 ? 7.129 -2.389 15.580 1.00 88.88 104 ARG A N 1
ATOM 836 C CA . ARG A 1 104 ? 8.342 -3.210 15.745 1.00 88.88 104 ARG A CA 1
ATOM 837 C C . ARG A 1 104 ? 8.799 -3.159 17.201 1.00 88.88 104 ARG A C 1
ATOM 839 O O . ARG A 1 104 ? 8.367 -3.969 18.006 1.00 88.88 104 ARG A O 1
ATOM 846 N N . GLU A 1 105 ? 9.607 -2.159 17.545 1.00 92.94 105 GLU A N 1
ATOM 847 C CA . GLU A 1 105 ? 9.963 -1.814 18.933 1.00 92.94 105 GLU A CA 1
ATOM 848 C C . GLU A 1 105 ? 9.101 -0.657 19.453 1.00 92.94 105 GLU A C 1
ATOM 850 O O . GLU A 1 105 ? 8.736 -0.583 20.625 1.00 92.94 105 GLU A O 1
ATOM 855 N N . THR A 1 106 ? 8.753 0.247 18.539 1.00 94.19 106 THR A N 1
ATOM 856 C CA . THR A 1 106 ? 7.860 1.382 18.740 1.00 94.19 106 THR A CA 1
ATOM 857 C C . THR A 1 106 ? 6.881 1.458 17.572 1.00 94.19 106 THR A C 1
ATOM 859 O O . THR A 1 106 ? 7.058 0.799 16.543 1.00 94.19 106 THR A O 1
ATOM 862 N N . TRP A 1 107 ? 5.815 2.240 17.738 1.00 94.81 107 TRP A N 1
ATOM 863 C CA . TRP A 1 107 ? 4.883 2.514 16.648 1.00 94.81 107 TRP A CA 1
ATOM 864 C C . TRP A 1 107 ? 5.528 3.451 15.633 1.00 94.81 107 TRP A C 1
ATOM 866 O O . TRP A 1 107 ? 5.890 4.577 15.973 1.00 94.81 107 TRP A O 1
ATOM 876 N N . GLN A 1 108 ? 5.634 2.984 14.395 1.00 93.44 108 GLN A N 1
ATOM 877 C CA . GLN A 1 108 ? 6.229 3.712 13.281 1.00 93.44 108 GLN A CA 1
ATOM 878 C C . GLN A 1 108 ? 5.170 4.050 12.239 1.00 93.44 108 GLN A C 1
ATOM 880 O O . GLN A 1 108 ? 4.136 3.387 12.142 1.00 93.44 108 GLN A O 1
ATOM 885 N N . HIS A 1 109 ? 5.421 5.108 11.475 1.00 91.62 109 HIS A N 1
ATOM 886 C CA . HIS A 1 109 ? 4.566 5.508 10.363 1.00 91.62 109 HIS A CA 1
ATOM 887 C C . HIS A 1 109 ? 4.696 4.501 9.220 1.00 91.62 109 HIS A C 1
ATOM 889 O O . HIS A 1 109 ? 5.806 4.161 8.817 1.00 91.62 109 HIS A O 1
ATOM 895 N N . PHE A 1 110 ? 3.552 4.005 8.750 1.00 90.75 110 PHE A N 1
ATOM 896 C CA . PHE A 1 110 ? 3.444 3.192 7.545 1.00 90.75 110 PHE A CA 1
ATOM 897 C C . PHE A 1 110 ? 3.165 4.085 6.323 1.00 90.75 110 PHE A C 1
ATOM 899 O O . PHE A 1 110 ? 4.047 4.236 5.491 1.00 90.75 110 PHE A O 1
ATOM 906 N N . PHE A 1 111 ? 1.984 4.716 6.272 1.00 92.00 111 PHE A N 1
ATOM 907 C CA . PHE A 1 111 ? 1.584 5.734 5.285 1.00 92.00 111 PHE A CA 1
ATOM 908 C C . PHE A 1 111 ? 0.478 6.649 5.855 1.00 92.00 111 PHE A C 1
ATOM 910 O O . PHE A 1 111 ? -0.096 6.329 6.908 1.00 92.00 111 PHE A O 1
AT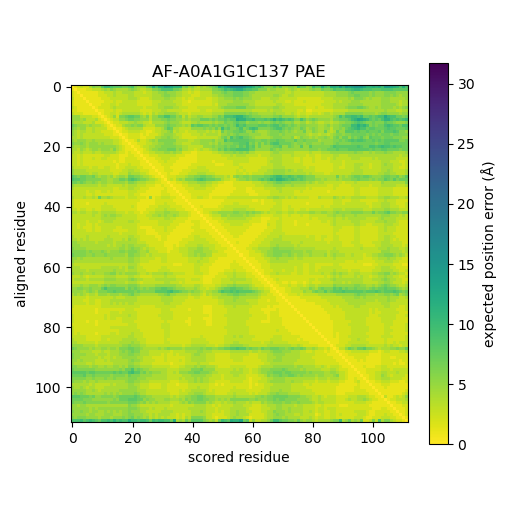OM 917 N N . GLY A 1 112 ? 0.196 7.775 5.190 1.00 84.75 112 GLY A N 1
ATOM 918 C CA . GLY A 1 112 ? -0.857 8.756 5.522 1.00 84.75 112 GLY A CA 1
ATOM 919 C C . GLY A 1 112 ? -0.408 9.999 6.287 1.00 84.75 112 GL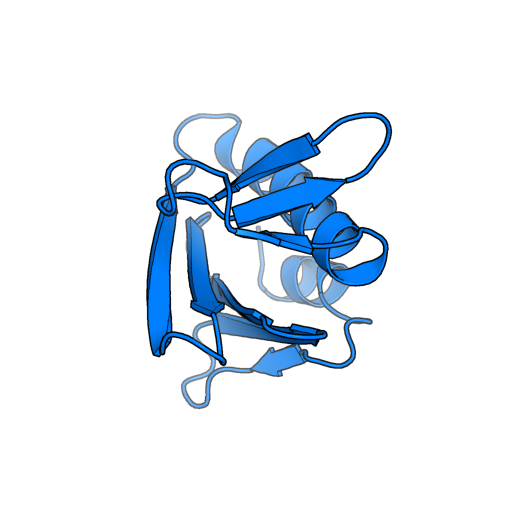Y A C 1
ATOM 920 O O . GLY A 1 112 ? 0.685 9.984 6.903 1.00 84.75 112 GLY A O 1
#

Mean predicted aligned error: 3.45 Å

Secondary structure (DSSP, 8-state):
--HHHHHHHHTT-TTEEE-TTSSEEEEEEEETTEEEEEEEESSSSEEEEEEEETTT--EEEEEEE--STTHHHHHHHHHHHHHHHHHHS-EEE-TTSS-EEEESSSEEEEE-

Solvent-accessible surface area (backbone atoms only — not comparable to full-atom values): 6358 Å² total; per-residue (Å²): 112,56,57,68,61,53,46,66,71,53,65,84,51,91,39,56,46,69,41,94,84,70,55,30,40,33,42,45,47,78,52,93,58,38,38,35,42,38,38,36,48,43,90,52,60,42,40,40,40,41,38,33,35,63,90,77,66,46,74,37,64,39,74,50,77,50,74,70,96,58,16,58,62,53,43,52,54,48,51,53,53,51,54,50,43,72,71,76,31,59,74,45,74,36,95,85,67,52,27,37,25,33,45,79,96,55,83,39,85,68,50,83

Radius of gyration: 13.82 Å; Cα contacts (8 Å, |Δi|>4): 186; chains: 1; bounding box: 35×26×36 Å

Sequence (112 aa):
MNRQSLLGIVQGHAGLTVDPQETAVHVRVDRDDLSILFTVPYDVPEMYFEGQQKSTGKKIEDWLDYYGDEAESDFEADLRRFLNALQDCPLRVGADGRRIQYFRETWQHFFG